Protein AF-B9F3E5-F1 (afdb_monomer_lite)

Sequence (58 aa):
MAINARLDAGDDEDDNRKKPAVLIAGCAKGDISYEYCKAFSSLGCGVVATDIPDRMPC

Radius of gyration: 12.78 Å; chains: 1; bounding box: 36×28×22 Å

Foldseek 3Di:
DDPPDDPPDDDPDDDDDPAAEDEFEDQDPPDPSVVVQVVCVVVVYFYDYPPDPDTDHD

Structure (mmCIF, N/CA/C/O backbone):
data_AF-B9F3E5-F1
#
_entry.id   AF-B9F3E5-F1
#
loop_
_atom_site.group_PDB
_atom_site.id
_atom_site.type_symbol
_atom_site.label_atom_id
_atom_site.label_alt_id
_atom_site.label_comp_id
_atom_site.label_asym_id
_atom_site.label_entity_id
_atom_site.label_seq_id
_atom_site.pdbx_PDB_ins_code
_atom_site.Cartn_x
_atom_site.Cartn_y
_atom_site.Cartn_z
_atom_site.occupancy
_atom_site.B_iso_or_equiv
_atom_site.auth_seq_id
_atom_site.auth_comp_id
_atom_site.auth_asym_id
_atom_site.auth_atom_id
_atom_site.pdbx_PDB_model_num
ATOM 1 N N . MET A 1 1 ? 15.614 22.901 6.046 1.00 32.03 1 MET A N 1
ATOM 2 C CA . MET A 1 1 ? 14.204 23.293 5.836 1.00 32.03 1 MET A CA 1
ATOM 3 C C . MET A 1 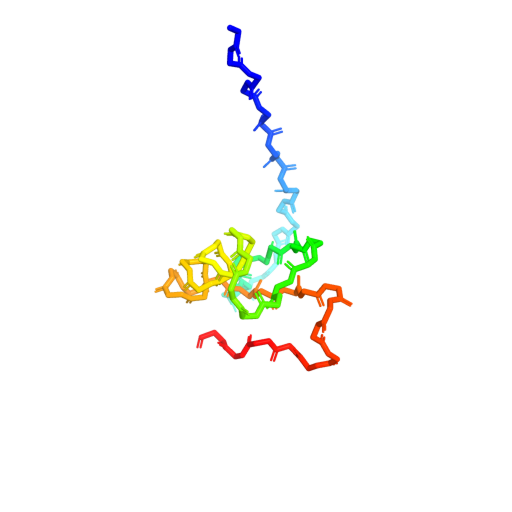1 ? 13.374 22.025 5.846 1.00 32.03 1 MET A C 1
ATOM 5 O O . MET A 1 1 ? 13.621 21.174 5.006 1.00 32.03 1 MET A O 1
ATOM 9 N N . ALA A 1 2 ? 12.471 21.865 6.811 1.00 36.44 2 ALA A N 1
ATOM 10 C CA . ALA A 1 2 ? 11.493 20.781 6.811 1.00 36.44 2 ALA A CA 1
ATOM 11 C C . ALA A 1 2 ? 10.150 21.383 6.394 1.00 36.44 2 ALA A C 1
ATOM 13 O O . ALA A 1 2 ? 9.671 22.321 7.032 1.00 36.44 2 ALA A O 1
ATOM 14 N N . ILE A 1 3 ? 9.591 20.904 5.286 1.00 49.69 3 ILE A N 1
ATOM 15 C CA . ILE A 1 3 ? 8.234 21.255 4.877 1.00 49.69 3 ILE A CA 1
ATOM 16 C C . ILE A 1 3 ? 7.263 20.392 5.687 1.00 49.69 3 ILE A C 1
ATOM 18 O O . ILE A 1 3 ? 7.064 19.218 5.399 1.00 49.69 3 ILE A O 1
ATOM 22 N N . ASN A 1 4 ? 6.676 20.960 6.739 1.00 38.38 4 ASN A N 1
ATOM 23 C CA . ASN A 1 4 ? 5.572 20.314 7.441 1.00 38.38 4 ASN A CA 1
ATOM 24 C C . ASN A 1 4 ? 4.306 20.486 6.594 1.00 38.38 4 ASN A C 1
ATOM 26 O O . ASN A 1 4 ? 3.604 21.488 6.724 1.00 38.38 4 ASN A O 1
ATOM 30 N N . ALA A 1 5 ? 4.025 19.530 5.709 1.00 43.94 5 ALA A N 1
ATOM 31 C CA . ALA A 1 5 ? 2.736 19.456 5.036 1.00 43.94 5 AL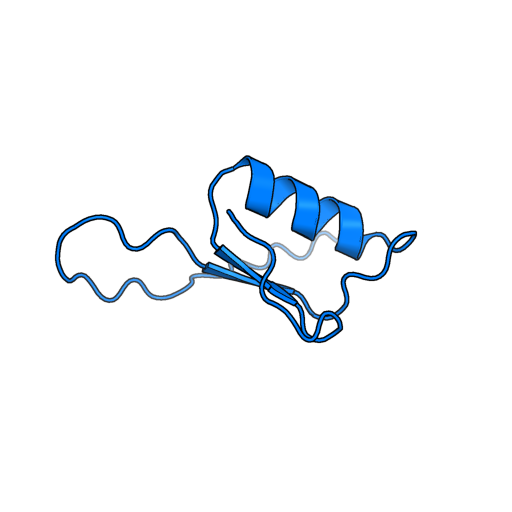A A CA 1
ATOM 32 C C . ALA A 1 5 ? 1.705 18.873 6.017 1.00 43.94 5 ALA A C 1
ATOM 34 O O . ALA A 1 5 ? 1.748 17.687 6.340 1.00 43.94 5 ALA A O 1
ATOM 35 N N . ARG A 1 6 ? 0.797 19.717 6.522 1.00 46.44 6 ARG A N 1
ATOM 36 C CA . ARG A 1 6 ? -0.443 19.252 7.157 1.00 46.44 6 ARG A CA 1
ATOM 37 C C . ARG A 1 6 ? -1.377 18.826 6.028 1.00 46.44 6 ARG A C 1
ATOM 39 O O . ARG A 1 6 ? -1.843 19.666 5.265 1.00 46.44 6 ARG A O 1
ATOM 46 N N . LEU A 1 7 ? -1.560 17.520 5.870 1.00 53.12 7 LEU A N 1
ATOM 47 C CA . LEU A 1 7 ? -2.597 16.951 5.015 1.00 53.12 7 LEU A CA 1
ATOM 48 C C . LEU A 1 7 ? -3.836 16.768 5.889 1.00 53.12 7 LEU A C 1
ATOM 50 O O . LEU A 1 7 ? -4.019 15.718 6.499 1.00 53.12 7 LEU A O 1
ATOM 54 N N . ASP A 1 8 ? -4.645 17.818 5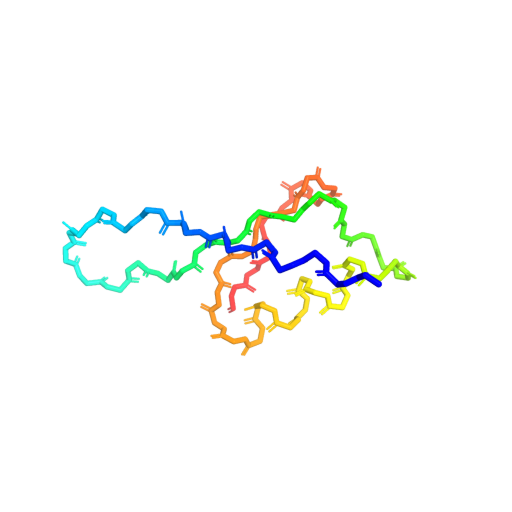.992 1.00 49.53 8 ASP A N 1
ATOM 55 C CA . ASP A 1 8 ? -5.968 17.735 6.604 1.00 49.53 8 ASP A CA 1
ATOM 56 C C . ASP A 1 8 ? -6.916 17.096 5.575 1.00 49.53 8 ASP A C 1
ATOM 58 O O . ASP A 1 8 ? -7.498 17.770 4.723 1.00 49.53 8 ASP A O 1
ATOM 62 N N . ALA A 1 9 ? -6.995 15.762 5.588 1.00 55.69 9 ALA A N 1
ATOM 63 C CA . ALA A 1 9 ? -8.017 15.025 4.855 1.00 55.69 9 ALA A CA 1
ATOM 64 C C . ALA A 1 9 ? -9.366 15.279 5.545 1.00 55.69 9 ALA A C 1
ATOM 66 O O . ALA A 1 9 ? -9.525 14.951 6.718 1.00 55.69 9 ALA A O 1
ATOM 67 N N . GLY A 1 10 ? -10.299 15.920 4.837 1.00 51.56 10 GLY A N 1
ATOM 68 C CA . GLY A 1 10 ? -11.636 16.222 5.347 1.00 51.56 10 GLY A CA 1
ATOM 69 C C . GLY A 1 10 ? -12.393 14.954 5.745 1.00 51.56 10 GLY A C 1
ATOM 70 O O . GLY A 1 10 ? -12.440 13.990 4.981 1.00 51.56 10 GLY A O 1
ATOM 71 N N . ASP A 1 11 ? -12.958 14.984 6.949 1.00 53.25 11 ASP A N 1
ATOM 72 C CA . ASP A 1 11 ? -13.768 13.930 7.556 1.00 53.25 11 ASP A CA 1
ATOM 73 C C . ASP A 1 11 ? -15.249 14.291 7.331 1.00 53.25 11 ASP A C 1
ATOM 75 O O . ASP A 1 11 ? -15.772 15.207 7.962 1.00 53.25 11 ASP A O 1
ATOM 79 N N . ASP A 1 12 ? -15.911 13.638 6.370 1.00 58.94 12 ASP A N 1
ATOM 80 C CA . ASP A 1 12 ? -17.374 13.670 6.255 1.00 58.94 12 ASP A CA 1
ATOM 81 C C . ASP A 1 12 ? -17.953 12.572 7.163 1.00 58.94 12 ASP A C 1
ATOM 83 O O . ASP A 1 12 ? -18.006 11.381 6.813 1.00 58.94 12 ASP A O 1
ATOM 87 N N . GLU A 1 13 ? -18.357 13.015 8.352 1.00 71.25 13 GLU A N 1
ATOM 88 C CA . GLU A 1 13 ? -18.988 12.256 9.430 1.00 71.25 13 GLU A CA 1
ATOM 89 C C . GLU A 1 13 ? -20.323 11.624 8.969 1.00 71.25 13 GLU A C 1
ATOM 91 O O . GLU A 1 13 ? -21.317 12.321 8.785 1.00 71.25 13 GLU A O 1
ATOM 96 N N . ASP A 1 14 ? -20.363 10.294 8.792 1.00 57.81 14 ASP A N 1
ATOM 97 C CA . ASP A 1 14 ? -21.598 9.483 8.777 1.00 57.81 14 ASP A CA 1
ATOM 98 C C . ASP A 1 14 ? -21.272 8.018 9.148 1.00 57.81 14 ASP A C 1
ATOM 100 O O . ASP A 1 14 ? -20.250 7.471 8.719 1.00 57.81 14 ASP A O 1
ATOM 104 N N . ASP A 1 15 ? -22.119 7.433 9.994 1.00 61.62 15 ASP A N 1
ATOM 105 C CA . ASP A 1 15 ? -21.834 6.438 11.039 1.00 61.62 15 ASP A CA 1
ATOM 106 C C . ASP A 1 15 ? -21.304 5.045 10.605 1.00 61.62 15 ASP A C 1
ATOM 108 O O . ASP A 1 15 ? -21.720 4.437 9.621 1.00 61.62 15 ASP A O 1
ATOM 112 N N . ASN A 1 16 ? -20.429 4.525 11.479 1.00 57.78 16 ASN A N 1
ATOM 113 C CA . ASN A 1 16 ? -19.869 3.174 11.632 1.00 57.78 16 ASN A CA 1
ATOM 114 C C . ASN A 1 16 ? -18.689 2.706 10.736 1.00 57.78 16 ASN A C 1
ATOM 116 O O . ASN A 1 16 ? -18.803 1.849 9.858 1.00 57.78 16 ASN A O 1
ATOM 120 N N . ARG A 1 17 ? -17.493 3.197 11.116 1.00 61.59 17 ARG A N 1
ATOM 121 C CA . ARG A 1 17 ? -16.126 2.728 10.775 1.00 61.59 17 ARG A CA 1
ATOM 122 C C . ARG A 1 17 ? -15.700 2.861 9.306 1.00 61.59 17 ARG A C 1
ATOM 124 O O . ARG A 1 17 ? -15.114 1.946 8.724 1.00 61.59 17 ARG A O 1
ATOM 131 N N . LYS A 1 18 ? -15.848 4.056 8.732 1.00 62.88 18 LYS A N 1
ATOM 132 C CA . LYS A 1 18 ? -15.015 4.445 7.582 1.00 62.88 18 LYS A CA 1
ATOM 133 C C . LYS A 1 18 ? -13.553 4.478 8.042 1.00 62.88 18 LYS A C 1
ATOM 135 O O . LYS A 1 18 ? -13.162 5.305 8.859 1.00 62.88 18 LYS A O 1
ATOM 140 N N . LYS A 1 19 ? -12.757 3.506 7.588 1.00 71.50 19 LYS A N 1
ATOM 141 C CA . LYS A 1 19 ? -11.314 3.473 7.852 1.00 71.50 19 LYS A CA 1
ATOM 142 C C . LYS A 1 19 ? -10.667 4.664 7.134 1.00 71.50 19 LYS A C 1
ATOM 144 O O . LYS A 1 19 ? -11.001 4.873 5.965 1.00 71.50 19 LYS A O 1
ATOM 149 N N . PRO A 1 20 ? -9.752 5.411 7.778 1.00 79.81 20 PRO A N 1
ATOM 150 C CA . PRO A 1 20 ? -9.059 6.518 7.127 1.00 79.81 20 PRO A CA 1
ATOM 151 C C . PRO A 1 20 ? -8.399 6.029 5.835 1.00 79.81 20 PRO A C 1
ATOM 153 O O . PRO A 1 20 ? -7.766 4.970 5.817 1.00 79.81 20 PRO A O 1
ATOM 156 N N . ALA A 1 21 ? -8.596 6.772 4.746 1.00 83.50 21 ALA A N 1
ATOM 157 C CA . ALA A 1 21 ? -8.102 6.414 3.423 1.00 83.50 21 ALA A CA 1
ATOM 158 C C . ALA A 1 21 ? -6.942 7.326 3.009 1.00 83.50 21 ALA A C 1
ATOM 160 O O . ALA A 1 21 ? -7.002 8.539 3.200 1.00 83.50 21 ALA A O 1
ATOM 161 N N . VAL A 1 22 ? -5.891 6.744 2.429 1.00 87.00 22 VAL A N 1
ATOM 162 C CA . VAL A 1 22 ? -4.680 7.458 2.000 1.00 87.00 22 VAL A CA 1
ATOM 163 C C . VAL A 1 22 ? -4.406 7.156 0.530 1.00 87.00 22 VAL A C 1
ATOM 165 O O . VAL A 1 22 ? -4.341 5.992 0.131 1.00 87.00 22 VAL A O 1
ATOM 168 N N . LEU A 1 23 ? -4.233 8.211 -0.270 1.00 87.38 23 LEU A N 1
ATOM 169 C CA . LEU A 1 23 ? -3.791 8.125 -1.661 1.00 87.38 23 LEU A CA 1
ATOM 170 C C . LEU A 1 23 ? -2.269 8.276 -1.728 1.00 87.38 23 LEU A C 1
ATOM 172 O O . LEU A 1 23 ? -1.726 9.272 -1.253 1.00 87.38 23 LEU A O 1
ATOM 176 N N . ILE A 1 24 ? -1.590 7.314 -2.350 1.00 88.19 24 ILE A N 1
ATOM 177 C CA . ILE A 1 24 ? -0.137 7.329 -2.542 1.00 88.19 24 ILE A CA 1
ATOM 178 C C . ILE A 1 24 ? 0.158 7.240 -4.042 1.00 88.19 24 ILE A C 1
ATOM 180 O O . ILE A 1 24 ? -0.251 6.301 -4.725 1.00 88.19 24 ILE A O 1
ATOM 184 N N . ALA A 1 25 ? 0.861 8.238 -4.574 1.00 86.56 25 ALA A N 1
ATOM 185 C CA . ALA A 1 25 ? 1.342 8.206 -5.950 1.00 86.56 25 ALA A CA 1
ATOM 186 C C . ALA A 1 25 ? 2.614 7.344 -6.019 1.00 86.56 25 ALA A C 1
ATOM 188 O O . ALA A 1 25 ? 3.651 7.730 -5.480 1.00 86.56 25 ALA A O 1
ATOM 189 N N . GLY A 1 26 ? 2.521 6.175 -6.660 1.00 83.62 26 GLY A N 1
ATOM 190 C CA . GLY A 1 26 ? 3.588 5.168 -6.692 1.00 83.62 26 GLY A CA 1
ATOM 191 C C . GLY A 1 26 ? 3.565 4.230 -5.482 1.00 83.62 26 GLY A C 1
ATOM 192 O O . GLY A 1 26 ? 3.417 4.669 -4.349 1.00 83.62 26 GLY A O 1
ATOM 193 N N . CYS A 1 27 ? 3.700 2.926 -5.715 1.00 88.75 27 CYS A N 1
ATOM 194 C CA . CYS A 1 27 ? 3.791 1.917 -4.653 1.00 88.75 27 CYS A CA 1
ATOM 195 C C . CYS A 1 27 ? 4.530 0.661 -5.146 1.00 88.75 27 CYS A C 1
ATOM 197 O O . CYS A 1 27 ? 4.227 -0.467 -4.750 1.00 88.75 27 CYS A O 1
ATOM 199 N N . ALA A 1 28 ? 5.474 0.846 -6.070 1.00 86.44 28 ALA A N 1
ATOM 200 C CA . ALA A 1 28 ? 6.230 -0.252 -6.640 1.00 86.44 28 ALA A CA 1
ATOM 201 C C . ALA A 1 28 ? 7.211 -0.812 -5.607 1.00 86.44 28 ALA A C 1
ATOM 203 O O . ALA A 1 28 ? 7.891 -0.082 -4.885 1.00 86.44 28 ALA A O 1
ATOM 204 N N . LYS A 1 29 ? 7.309 -2.140 -5.539 1.00 83.38 29 LYS A N 1
ATOM 205 C CA . LYS A 1 29 ? 8.228 -2.815 -4.622 1.00 83.38 29 LYS A CA 1
ATOM 206 C C . LYS A 1 29 ? 9.670 -2.382 -4.905 1.00 83.38 29 LYS A C 1
ATOM 208 O O . LYS A 1 29 ? 10.187 -2.641 -5.987 1.00 83.38 29 LYS A O 1
ATOM 213 N N . GLY A 1 30 ? 10.324 -1.806 -3.899 1.00 85.75 30 GLY A N 1
ATOM 214 C CA . GLY A 1 30 ? 11.687 -1.276 -4.004 1.00 85.75 30 GLY A CA 1
ATOM 215 C C . GLY A 1 30 ? 11.761 0.251 -3.958 1.00 85.75 30 GLY A C 1
ATOM 216 O O . GLY A 1 30 ? 12.833 0.776 -3.667 1.00 85.75 30 GLY A O 1
ATOM 217 N N . ASP A 1 31 ? 10.639 0.947 -4.148 1.00 83.25 31 ASP A N 1
ATOM 218 C CA . ASP A 1 31 ? 10.559 2.396 -3.969 1.00 83.25 31 ASP A CA 1
ATOM 219 C C . ASP A 1 31 ? 10.311 2.777 -2.508 1.00 83.25 31 ASP A C 1
ATOM 221 O O . ASP A 1 31 ? 9.736 2.020 -1.725 1.00 83.25 31 ASP A O 1
ATOM 225 N N . ILE A 1 32 ? 10.677 4.007 -2.137 1.00 87.94 32 ILE A N 1
ATOM 226 C CA . ILE A 1 32 ? 10.415 4.529 -0.787 1.00 87.94 32 ILE A CA 1
ATOM 227 C C . ILE A 1 32 ? 8.910 4.605 -0.484 1.00 87.94 32 ILE A C 1
ATOM 229 O O . ILE A 1 32 ? 8.483 4.393 0.648 1.00 87.94 32 ILE A O 1
ATOM 233 N N . SER A 1 33 ? 8.098 4.857 -1.515 1.00 86.88 33 SER A N 1
ATOM 234 C CA . SER A 1 33 ? 6.636 4.901 -1.455 1.00 86.88 33 SER A CA 1
ATOM 235 C C . SER A 1 33 ? 6.009 3.564 -1.050 1.00 86.88 33 SER A C 1
ATOM 237 O O . SER A 1 33 ? 4.983 3.561 -0.371 1.00 86.88 33 SER A O 1
ATOM 239 N N . TYR A 1 34 ? 6.658 2.436 -1.358 1.00 89.62 34 TYR A N 1
ATOM 240 C CA . TYR A 1 34 ? 6.206 1.103 -0.948 1.00 89.62 34 TYR A CA 1
ATOM 241 C C . TYR A 1 34 ? 6.184 0.929 0.574 1.00 89.62 34 TYR A C 1
ATOM 243 O O . TYR A 1 34 ? 5.231 0.371 1.122 1.00 89.62 34 TYR A O 1
ATOM 251 N N . GLU A 1 35 ? 7.192 1.447 1.281 1.00 91.56 35 GLU A N 1
ATOM 252 C CA . GLU A 1 35 ? 7.230 1.373 2.746 1.00 91.56 35 GLU A CA 1
ATOM 253 C C . GLU A 1 35 ? 6.128 2.230 3.380 1.00 91.56 35 GLU A C 1
ATOM 255 O O . GLU A 1 35 ? 5.529 1.821 4.375 1.00 91.56 35 GLU A O 1
ATOM 260 N N . TYR A 1 36 ? 5.771 3.363 2.764 1.00 90.19 36 TYR A N 1
ATOM 261 C CA . TYR A 1 36 ? 4.618 4.154 3.198 1.00 90.19 36 TYR A CA 1
ATOM 262 C C . TYR A 1 36 ? 3.304 3.395 2.988 1.00 90.19 36 TYR A C 1
ATOM 264 O O . TYR A 1 36 ? 2.519 3.291 3.930 1.00 90.19 36 TYR A O 1
ATOM 272 N N . CYS A 1 37 ? 3.081 2.791 1.815 1.00 89.56 37 CYS A N 1
ATOM 273 C CA . CYS A 1 37 ? 1.897 1.956 1.581 1.00 89.56 37 CYS A CA 1
ATOM 274 C C . CYS A 1 37 ? 1.755 0.852 2.632 1.00 89.56 37 CYS A C 1
ATOM 276 O O . CYS A 1 37 ? 0.688 0.673 3.222 1.00 89.56 37 CYS A O 1
ATOM 278 N N . LYS A 1 38 ? 2.852 0.136 2.896 1.00 89.94 38 LYS A N 1
ATOM 279 C CA . LYS A 1 38 ? 2.888 -0.952 3.870 1.00 89.94 38 LYS A CA 1
ATOM 280 C C . LYS A 1 38 ? 2.613 -0.455 5.290 1.00 89.94 38 LYS A C 1
ATOM 282 O O . LYS A 1 38 ? 1.863 -1.101 6.023 1.00 89.94 38 LYS A O 1
ATOM 287 N N . ALA A 1 39 ? 3.188 0.682 5.676 1.00 91.81 39 ALA A N 1
ATOM 288 C CA . ALA A 1 39 ? 2.969 1.278 6.988 1.00 91.81 39 ALA A CA 1
ATOM 289 C C . ALA A 1 39 ? 1.501 1.688 7.190 1.00 91.81 39 ALA A C 1
ATOM 291 O O . ALA A 1 39 ? 0.904 1.321 8.200 1.00 91.81 39 ALA A O 1
ATOM 292 N N . PHE A 1 40 ? 0.891 2.380 6.222 1.00 90.06 40 PHE A N 1
ATOM 293 C CA . PHE A 1 40 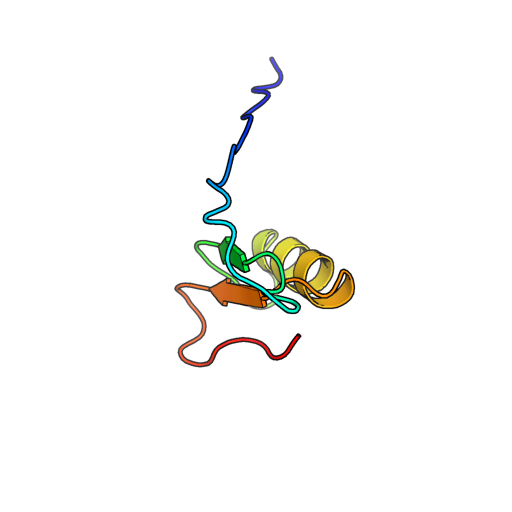? -0.507 2.813 6.323 1.00 90.06 40 PHE A CA 1
ATOM 294 C C . PHE A 1 40 ? -1.491 1.638 6.319 1.00 90.06 40 PHE A C 1
ATOM 296 O O . PHE A 1 40 ? -2.421 1.635 7.124 1.00 90.06 40 PHE A O 1
ATOM 303 N N . SER A 1 41 ? -1.257 0.612 5.494 1.00 86.75 41 SER A N 1
ATOM 304 C CA . SER A 1 41 ? -2.045 -0.628 5.541 1.00 86.75 41 SER A CA 1
ATOM 305 C C . SER A 1 41 ? -1.927 -1.307 6.912 1.00 86.75 41 SER A C 1
ATOM 307 O O . SER A 1 41 ? -2.943 -1.615 7.525 1.00 86.75 41 SER A O 1
ATOM 309 N N . SER A 1 42 ? -0.718 -1.409 7.479 1.00 88.31 42 SER A N 1
ATOM 310 C CA . SER A 1 42 ? -0.500 -2.018 8.806 1.00 88.31 42 SER A CA 1
ATOM 311 C C . SER A 1 42 ? -1.179 -1.257 9.956 1.00 88.31 42 SER A C 1
ATOM 313 O O . SER A 1 42 ? -1.474 -1.843 10.996 1.00 88.31 42 SER A O 1
ATOM 315 N N . LEU A 1 43 ? -1.434 0.042 9.783 1.00 88.75 43 LEU A N 1
ATOM 316 C CA . LEU A 1 43 ? -2.180 0.879 10.732 1.00 88.75 43 LEU A CA 1
ATOM 317 C C . LEU A 1 43 ? -3.705 0.765 10.563 1.00 88.75 43 LEU A C 1
ATOM 319 O O . LEU A 1 43 ? -4.459 1.393 11.306 1.00 88.75 43 LEU A O 1
ATOM 323 N N . GLY A 1 44 ? -4.168 -0.047 9.610 1.00 82.25 44 GLY A N 1
ATOM 324 C CA . GLY A 1 44 ? -5.580 -0.261 9.321 1.00 82.25 44 GLY A CA 1
ATOM 325 C C . GLY A 1 44 ? -6.203 0.816 8.435 1.00 82.25 44 GLY A C 1
ATOM 326 O O . GLY A 1 44 ? -7.432 0.894 8.375 1.00 82.25 44 GLY A O 1
ATOM 327 N N . CYS A 1 45 ? -5.393 1.627 7.749 1.00 86.38 45 CYS A N 1
ATOM 328 C CA . CYS A 1 45 ? -5.875 2.591 6.766 1.00 86.38 45 CYS A CA 1
ATOM 329 C C . CYS A 1 45 ? -6.180 1.902 5.425 1.00 86.38 45 CYS A C 1
ATOM 331 O O . CYS A 1 45 ? -5.513 0.945 5.026 1.00 86.38 45 CYS A O 1
ATOM 333 N N . GLY A 1 46 ? -7.160 2.419 4.684 1.00 85.81 46 GLY A N 1
ATOM 334 C CA . GLY A 1 46 ? -7.377 2.036 3.289 1.00 85.81 46 GLY A CA 1
ATOM 335 C C . GLY A 1 46 ? -6.347 2.712 2.387 1.00 85.81 46 GLY A C 1
ATOM 336 O O . GLY A 1 46 ? -6.328 3.936 2.301 1.00 85.81 46 GLY A O 1
ATOM 337 N N . VAL A 1 47 ? -5.497 1.945 1.704 1.00 87.06 47 VAL A N 1
ATOM 338 C CA . VAL A 1 47 ? -4.461 2.507 0.824 1.00 87.06 47 VAL A CA 1
ATOM 339 C C . VAL A 1 47 ? -4.898 2.403 -0.633 1.00 87.06 47 VAL A C 1
ATOM 341 O O . VAL A 1 47 ? -5.168 1.316 -1.145 1.00 87.06 47 VAL A O 1
ATOM 344 N N . VAL A 1 48 ? -4.945 3.547 -1.311 1.00 86.12 48 VAL A N 1
ATOM 345 C CA . VAL A 1 48 ? -5.148 3.639 -2.758 1.00 86.12 48 VAL A CA 1
ATOM 346 C C . VAL A 1 48 ? -3.822 4.063 -3.370 1.00 86.12 48 VAL A C 1
ATOM 348 O O . VAL A 1 48 ? -3.313 5.135 -3.057 1.00 86.12 48 VAL A O 1
ATOM 351 N N . ALA A 1 49 ? -3.247 3.226 -4.227 1.00 86.38 49 ALA A N 1
ATOM 352 C CA . ALA A 1 49 ? -2.007 3.533 -4.925 1.00 86.38 49 ALA A CA 1
ATOM 353 C C . ALA A 1 49 ? -2.278 3.719 -6.418 1.00 86.38 49 ALA A C 1
ATOM 355 O O . ALA A 1 49 ? -3.015 2.937 -7.006 1.00 86.38 49 ALA A O 1
ATOM 356 N N . THR A 1 50 ? -1.671 4.727 -7.048 1.00 80.62 50 THR A N 1
ATOM 357 C CA . THR A 1 50 ? -1.856 4.968 -8.496 1.00 80.62 50 THR A CA 1
ATOM 358 C C . THR A 1 50 ? -1.227 3.888 -9.375 1.00 80.62 50 THR A C 1
ATOM 360 O O . THR A 1 50 ? -1.595 3.746 -10.534 1.00 80.62 50 THR A O 1
ATOM 363 N N . ASP A 1 51 ? -0.251 3.170 -8.826 1.00 72.94 51 ASP A N 1
ATOM 364 C CA . ASP A 1 51 ? 0.610 2.229 -9.545 1.00 72.94 51 ASP A CA 1
ATOM 365 C C . ASP A 1 51 ? 0.192 0.762 -9.336 1.00 72.94 51 ASP A C 1
ATOM 367 O O . ASP A 1 51 ? 0.735 -0.145 -9.960 1.00 72.94 51 ASP A O 1
ATOM 371 N N . ILE A 1 52 ? -0.792 0.518 -8.461 1.00 64.25 52 ILE A N 1
ATOM 372 C CA . ILE A 1 52 ? -1.368 -0.809 -8.235 1.00 64.25 52 ILE A CA 1
ATOM 373 C C . ILE A 1 52 ? -2.808 -0.773 -8.767 1.00 64.25 52 ILE A C 1
ATOM 375 O O . ILE A 1 52 ? -3.612 0.010 -8.263 1.00 64.25 52 ILE A O 1
ATOM 379 N N . PRO A 1 53 ? -3.158 -1.592 -9.777 1.00 57.62 53 PRO A N 1
ATOM 380 C CA . PRO A 1 53 ? -4.510 -1.606 -10.341 1.00 57.62 53 PRO A CA 1
ATOM 381 C C . PRO A 1 53 ? -5.563 -2.104 -9.336 1.00 57.62 53 PRO A C 1
ATOM 383 O O . PRO A 1 53 ? -6.739 -1.771 -9.459 1.00 57.62 53 PRO A O 1
ATOM 386 N N . ASP A 1 54 ? -5.128 -2.855 -8.321 1.00 57.19 54 ASP A N 1
ATOM 387 C CA . ASP A 1 54 ? -5.943 -3.345 -7.216 1.00 57.19 54 ASP A CA 1
ATOM 388 C C . ASP A 1 54 ? -5.680 -2.564 -5.923 1.00 57.19 54 ASP A C 1
ATOM 390 O O . ASP A 1 54 ? -4.544 -2.244 -5.568 1.00 57.19 54 ASP A O 1
ATOM 394 N N . ARG A 1 55 ? -6.749 -2.280 -5.172 1.00 56.97 55 ARG A N 1
ATOM 395 C CA . ARG A 1 55 ? -6.626 -1.690 -3.832 1.00 56.97 55 ARG A CA 1
ATOM 396 C C . ARG A 1 55 ? -5.928 -2.687 -2.912 1.00 56.97 55 ARG A C 1
ATOM 398 O O . ARG A 1 55 ? -6.329 -3.848 -2.845 1.00 56.97 55 ARG A O 1
ATOM 405 N N . MET A 1 56 ? -4.925 -2.230 -2.167 1.00 58.81 56 MET A N 1
ATOM 406 C CA . MET A 1 56 ? -4.281 -3.073 -1.163 1.00 58.81 56 MET A CA 1
ATOM 407 C C . MET A 1 56 ? -5.278 -3.315 -0.015 1.00 58.81 56 MET A C 1
ATOM 409 O O . MET A 1 56 ? -5.800 -2.337 0.533 1.00 58.81 56 MET A O 1
ATOM 413 N N . PRO A 1 57 ? -5.597 -4.578 0.331 1.00 53.78 57 PRO A N 1
ATOM 414 C CA . PRO A 1 57 ? -6.493 -4.860 1.445 1.0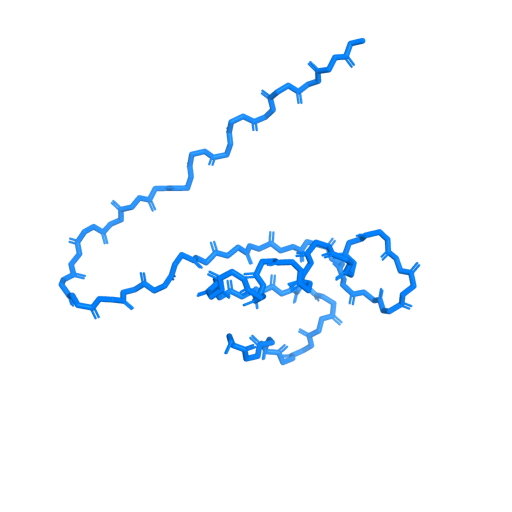0 53.78 57 PRO A CA 1
ATOM 415 C C . PRO A 1 57 ? -5.888 -4.344 2.758 1.00 53.78 57 PRO A C 1
ATOM 417 O O . PRO A 1 57 ? -4.675 -4.418 2.957 1.00 53.78 57 PRO A O 1
ATOM 420 N N . CYS A 1 58 ? -6.749 -3.781 3.613 1.00 43.84 58 CYS A N 1
ATOM 421 C CA . CYS A 1 58 ? -6.386 -3.221 4.917 1.00 43.84 58 CYS A CA 1
ATOM 422 C C . CYS A 1 58 ? -5.897 -4.292 5.890 1.00 43.84 58 CYS A C 1
ATOM 424 O O . CYS A 1 58 ? -6.617 -5.309 6.024 1.00 43.84 58 CYS A O 1
#

Organism: Oryza sativa subsp. japonica (NCBI:txid39947)

pLDDT: mean 71.87, st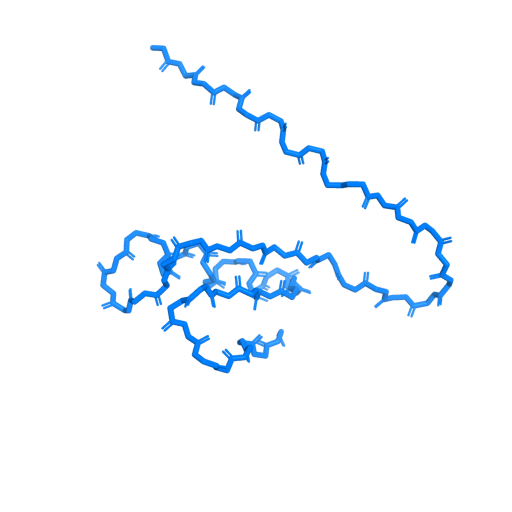d 17.49, range [32.03, 91.81]

Secondary structure (DSSP, 8-state):
--------------SS----EEEES---TTSHHHHHHHHHHHTTPEEEETT-SSPBP-